Protein 4OZJ (pdb70)

Sequence (104 aa):
LPNDGGIKLVMAIIRPDKLADVKTALAEVGAPSLTVTNVSSGRGSVDLHQKVVKVECCVVADTPAEDVADAIADAAHTGEKGDGKIFILPVENAIQVRTGKTGRDAV

Structure (mmCIF, N/CA/C/O backbone):
data_4OZJ
#
_entry.id   4OZJ
#
_cell.length_a   89.185
_cell.length_b   89.185
_cell.length_c   96.349
_cell.angle_alpha   90.00
_cell.angle_beta   90.00
_cell.angle_gamma   120.00
#
_symmetry.space_group_name_H-M   'H 3 2'
#
loop_
_entity.id
_entity.type
_entity.pdbx_description
1 polymer 'Nitrogen regulatory protein P-II'
2 non-polymer "ADENOSINE-5'-DIPHOSPHATE"
3 water water
#
loop_
_atom_site.group_PDB
_atom_site.id
_atom_site.type_symbol
_atom_site.label_atom_id
_atom_site.label_alt_id
_atom_site.label_comp_id
_atom_site.label_asym_id
_atom_site.label_entity_id
_atom_site.label_seq_id
_atom_site.pdbx_PDB_ins_code
_atom_site.Cartn_x
_atom_site.Cartn_y
_atom_site.Cartn_z
_atom_site.occupancy
_atom_site.B_iso_or_equiv
_atom_site.auth_seq_id
_atom_site.auth_comp_id
_atom_site.auth_asym_id
_atom_site.auth_atom_id
_atom_site.pdbx_PDB_model_num
ATOM 1 N N . LEU A 1 26 ? 1.949 17.969 34.368 1.00 64.45 6 LEU A N 1
ATOM 2 C CA . LEU A 1 26 ? 2.445 18.003 32.957 1.00 59.46 6 LEU A CA 1
ATOM 3 C C . LEU A 1 26 ? 1.507 17.241 32.011 1.00 55.16 6 LEU A C 1
ATOM 4 O O . LEU A 1 26 ? 0.794 16.335 32.443 1.00 52.43 6 LEU A O 1
ATOM 6 N N . PRO A 1 27 ? 1.504 17.608 30.716 1.00 43.87 7 PRO A N 1
ATOM 7 C CA . PRO A 1 27 ? 0.615 16.950 29.750 1.00 41.34 7 PRO A CA 1
ATOM 8 C C . PRO A 1 27 ? 0.855 15.440 29.634 1.00 39.89 7 PRO A C 1
ATOM 9 O O . PRO A 1 27 ? 1.988 14.974 29.763 1.00 42.12 7 PRO A O 1
ATOM 13 N N . ASN A 1 28 ? -0.225 14.695 29.410 1.00 40.45 8 ASN A N 1
ATOM 14 C CA . ASN A 1 28 ? -0.179 13.233 29.300 1.00 35.08 8 ASN A CA 1
ATOM 15 C C . ASN A 1 28 ? 0.466 12.565 30.520 1.00 40.24 8 ASN A C 1
ATOM 16 O O . ASN A 1 28 ? 1.137 11.541 30.398 1.00 39.66 8 ASN A O 1
ATOM 21 N N . ASP A 1 29 ? 0.254 13.167 31.690 1.00 45.64 9 ASP A N 1
ATOM 22 C CA . ASP A 1 29 ? 0.790 12.670 32.958 1.00 48.21 9 ASP A CA 1
ATOM 23 C C . ASP A 1 29 ? 2.321 12.484 32.916 1.00 45.23 9 ASP A C 1
ATOM 24 O O . ASP A 1 29 ? 2.871 11.581 33.554 1.00 49.52 9 ASP A O 1
ATOM 29 N N . GLY A 1 30 ? 2.997 13.351 32.162 1.00 41.58 10 GLY A N 1
ATOM 30 C CA . GLY A 1 30 ? 4.453 13.295 32.017 1.00 39.56 10 GLY A CA 1
ATOM 31 C C . GLY A 1 30 ? 4.958 12.213 31.079 1.00 39.41 10 GLY A C 1
ATOM 32 O O . GLY A 1 30 ? 6.164 11.996 30.983 1.00 44.63 10 GLY A O 1
ATOM 33 N N . GLY A 1 31 ? 4.041 11.550 30.375 1.00 38.35 11 GLY A N 1
ATOM 34 C CA . GLY A 1 31 ? 4.378 10.445 29.496 1.00 34.77 11 GLY A CA 1
ATOM 35 C C . GLY A 1 31 ? 4.185 10.727 28.018 1.00 30.70 11 GLY A C 1
ATOM 36 O O . GLY A 1 31 ? 4.087 11.872 27.585 1.00 33.76 11 GLY A O 1
ATOM 37 N N . ILE A 1 32 ? 4.121 9.647 27.252 1.00 26.81 12 ILE A N 1
ATOM 38 C CA . ILE A 1 32 ? 4.058 9.682 25.798 1.00 24.74 12 ILE A CA 1
ATOM 39 C C . ILE A 1 32 ? 2.837 8.857 25.406 1.00 23.89 12 ILE A C 1
ATOM 40 O O . ILE A 1 32 ? 2.567 7.824 26.023 1.00 25.74 12 ILE A O 1
ATOM 45 N N . LYS A 1 33 ? 2.103 9.322 24.397 1.00 23.66 13 LYS A N 1
ATOM 46 C CA . LYS A 1 33 ? 0.913 8.625 23.907 1.00 22.93 13 LYS A CA 1
ATOM 47 C C . LYS A 1 33 ? 0.913 8.550 22.400 1.00 20.46 13 LYS A C 1
ATOM 48 O O . LYS A 1 33 ? 1.431 9.438 21.732 1.00 22.61 13 LYS A O 1
ATOM 54 N N . LEU A 1 34 ? 0.315 7.476 21.877 1.00 20.00 14 LEU A N 1
ATOM 55 C CA . LEU A 1 34 ? 0.075 7.314 20.462 1.00 18.69 14 LEU A CA 1
ATOM 56 C C . LEU A 1 34 ? -1.406 7.566 20.199 1.00 19.01 14 LEU A C 1
ATOM 57 O O . LEU A 1 34 ? -2.275 6.905 20.786 1.00 21.60 14 LEU A O 1
ATOM 62 N N . VAL A 1 35 ? -1.684 8.537 19.338 1.00 20.39 15 VAL A N 1
ATOM 63 C CA . VAL A 1 35 ? -3.034 8.803 18.873 1.00 19.37 15 VAL A CA 1
ATOM 64 C C . VAL A 1 35 ? -3.150 8.174 17.494 1.00 20.11 15 VAL A C 1
ATOM 65 O O . VAL A 1 35 ? -2.402 8.516 16.597 1.00 21.30 15 VAL A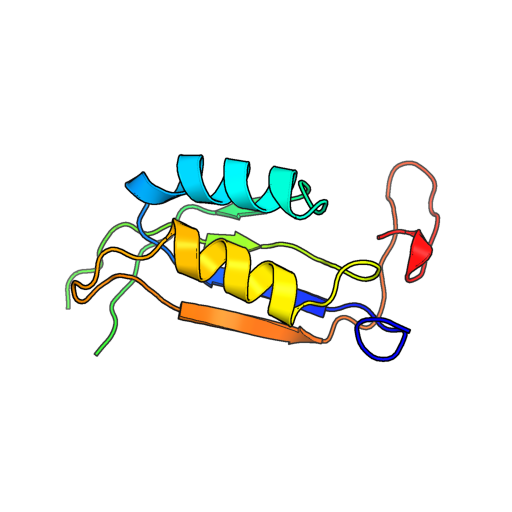 O 1
ATOM 69 N N . MET A 1 36 ? -4.067 7.219 17.358 1.00 17.90 16 MET A N 1
ATOM 70 C CA . MET A 1 36 ? -4.278 6.478 16.128 1.00 18.28 16 MET A CA 1
ATOM 71 C C . MET A 1 36 ? -5.698 6.712 15.655 1.00 17.79 16 MET A C 1
ATOM 72 O O . MET A 1 36 ? -6.646 6.349 16.351 1.00 23.47 16 MET A O 1
ATOM 77 N N . ALA A 1 37 ? -5.847 7.308 14.481 1.00 15.99 17 ALA A N 1
ATOM 78 C CA . ALA A 1 37 ? -7.161 7.655 13.933 1.00 17.49 17 ALA A CA 1
ATOM 79 C C . ALA A 1 37 ? -7.391 6.938 12.624 1.00 17.79 17 ALA A C 1
ATOM 80 O O . ALA A 1 37 ? -6.485 6.847 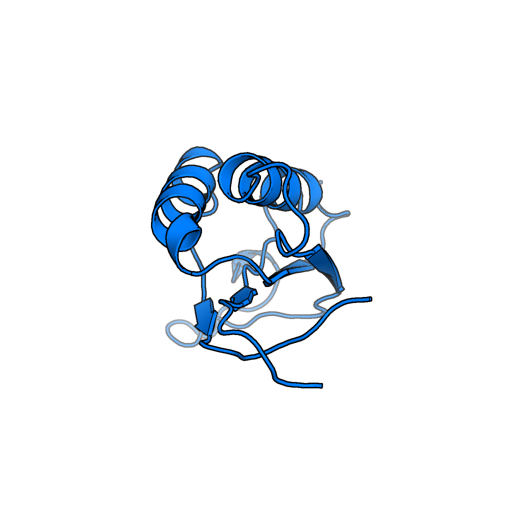11.800 1.00 19.88 17 ALA A O 1
ATOM 82 N N . ILE A 1 38 ? -8.581 6.366 12.447 1.00 15.81 18 ILE A N 1
ATOM 83 C CA . ILE A 1 38 ? -8.965 5.850 11.154 1.00 16.84 18 ILE A CA 1
ATOM 84 C C . ILE A 1 38 ? -10.053 6.757 10.636 1.00 16.58 18 ILE A C 1
ATOM 85 O O . ILE A 1 38 ? -11.077 6.931 11.307 1.00 20.48 18 ILE A O 1
ATOM 90 N N . ILE A 1 39 ? -9.830 7.334 9.465 1.00 17.24 19 ILE A N 1
ATOM 91 C CA . ILE A 1 39 ? -10.701 8.394 8.943 1.00 18.29 19 ILE A CA 1
ATOM 92 C C . ILE A 1 39 ? -10.927 8.211 7.454 1.00 17.01 19 ILE A C 1
ATOM 93 O O . ILE A 1 39 ? -10.291 7.368 6.819 1.00 17.47 19 ILE A O 1
ATOM 98 N N . ARG A 1 40 ? -11.841 8.990 6.889 1.00 17.37 20 ARG A N 1
ATOM 99 C CA . ARG A 1 40 ? -12.063 9.006 5.452 1.00 17.90 20 ARG A CA 1
ATOM 100 C C . ARG A 1 40 ? -10.861 9.590 4.720 1.00 19.17 20 ARG A C 1
ATOM 101 O O . ARG A 1 40 ? -10.308 10.608 5.167 1.00 21.63 20 ARG A O 1
ATOM 109 N N . PRO A 1 41 ? -10.486 9.001 3.568 1.00 19.92 21 PRO A N 1
ATOM 110 C CA . PRO A 1 41 ? -9.332 9.541 2.824 1.00 21.24 21 PRO A CA 1
ATOM 111 C C . PRO A 1 41 ? -9.456 11.021 2.448 1.00 22.81 21 PRO A C 1
ATOM 112 O O . PRO A 1 41 ? -8.458 11.776 2.496 1.00 24.08 21 PRO A O 1
ATOM 116 N N . ASP A 1 42 ? -10.668 11.459 2.119 1.00 22.24 22 ASP A N 1
ATOM 117 C CA . ASP A 1 42 ? -10.858 12.841 1.684 1.00 22.45 22 ASP A CA 1
ATOM 118 C C . ASP A 1 42 ? -10.699 13.880 2.804 1.00 23.48 22 ASP A C 1
ATOM 119 O O . ASP A 1 42 ? -10.610 15.075 2.521 1.00 27.97 22 ASP A O 1
ATOM 124 N N . LYS A 1 43 ? -10.645 13.428 4.055 1.00 20.49 23 LYS A N 1
ATOM 125 C CA . LYS A 1 43 ? -10.458 14.303 5.219 1.00 20.80 23 LYS A CA 1
ATOM 126 C C . LYS A 1 43 ? -9.007 14.432 5.664 1.00 21.08 23 LYS A C 1
ATOM 127 O O . LYS A 1 43 ? -8.704 15.155 6.599 1.00 20.55 23 LYS A O 1
ATOM 133 N N . LEU A 1 44 ? -8.099 13.697 5.024 1.00 20.10 24 LEU A N 1
ATOM 134 C CA . LEU A 1 44 ? -6.697 13.773 5.432 1.00 19.71 24 LEU A CA 1
ATOM 135 C C . LEU A 1 44 ? -6.130 15.204 5.347 1.00 20.52 24 LEU A C 1
ATOM 136 O O . LEU A 1 44 ? -5.433 15.650 6.268 1.00 21.19 24 LEU A O 1
ATOM 141 N N . ALA A 1 45 ? -6.420 15.925 4.266 1.00 21.02 25 ALA A N 1
ATOM 142 C CA . ALA A 1 45 ? -5.879 17.283 4.127 1.00 24.45 25 ALA A CA 1
ATOM 143 C C . ALA A 1 45 ? -6.321 18.174 5.300 1.00 25.28 25 ALA A C 1
ATOM 144 O O . ALA A 1 45 ? -5.519 18.902 5.890 1.00 25.96 25 ALA A O 1
ATOM 146 N N . ASP A 1 46 ? -7.599 18.101 5.655 1.00 21.64 26 ASP A N 1
ATOM 147 C CA . ASP A 1 46 ? -8.119 18.909 6.762 1.00 25.95 26 ASP A CA 1
ATOM 148 C C . ASP A 1 46 ? -7.539 18.483 8.115 1.00 22.14 26 ASP A C 1
ATOM 149 O O . ASP A 1 46 ? -7.239 19.332 8.961 1.00 22.82 26 ASP A O 1
ATOM 154 N N . VAL A 1 47 ? -7.326 17.176 8.297 1.00 20.43 27 VAL A N 1
ATOM 155 C CA . VAL A 1 47 ? -6.693 16.666 9.517 1.00 20.78 27 VAL A CA 1
ATOM 156 C C . VAL A 1 47 ? -5.231 17.167 9.631 1.00 19.93 27 VAL A C 1
ATOM 157 O O . VAL A 1 47 ? -4.787 17.578 10.702 1.00 21.47 27 VAL A O 1
ATOM 161 N N . LYS A 1 48 ? -4.501 17.147 8.524 1.00 20.46 28 LYS A N 1
ATOM 162 C CA . LYS A 1 48 ? -3.127 17.642 8.527 1.00 21.22 28 LYS A CA 1
ATOM 163 C C . LYS A 1 48 ? -3.083 19.125 8.973 1.00 23.30 28 LYS A C 1
ATOM 164 O O . LYS A 1 48 ? -2.259 19.518 9.803 1.00 25.88 28 LYS A O 1
ATOM 170 N N . THR A 1 49 ? -3.996 19.931 8.435 1.00 24.57 29 THR A N 1
ATOM 171 C CA . THR A 1 49 ? -4.077 21.353 8.775 1.00 24.41 29 THR A CA 1
ATOM 172 C C . THR A 1 49 ? -4.406 21.519 10.258 1.00 27.42 29 THR A C 1
ATOM 173 O O . THR A 1 49 ? -3.758 22.298 10.951 1.00 28.04 29 THR A O 1
ATOM 177 N N . ALA A 1 50 ? -5.365 20.734 10.756 1.00 25.21 30 ALA A N 1
ATOM 178 C CA . ALA A 1 50 ? -5.749 20.806 12.166 1.00 28.79 30 ALA A CA 1
ATOM 179 C C . ALA A 1 50 ? -4.611 20.428 13.112 1.00 25.40 30 ALA A C 1
ATOM 180 O O . ALA A 1 50 ? -4.422 21.060 14.155 1.00 30.43 30 ALA A O 1
ATOM 182 N N . LEU A 1 51 ? -3.838 19.413 12.736 1.00 23.52 31 LEU A N 1
ATOM 183 C CA . LEU A 1 51 ? -2.699 19.005 13.545 1.00 24.63 31 LEU A CA 1
ATOM 184 C C . LEU A 1 51 ? -1.627 20.086 13.596 1.00 26.66 31 LEU A C 1
ATOM 185 O O . LEU A 1 51 ? -1.080 20.379 14.659 1.00 29.36 31 LEU A O 1
ATOM 190 N N . ALA A 1 52 ? -1.344 20.699 12.455 1.00 25.31 32 ALA A N 1
ATOM 191 C CA . ALA A 1 52 ? -0.396 21.818 12.413 1.00 28.18 32 ALA A CA 1
ATOM 192 C C . ALA A 1 52 ? -0.880 22.964 13.308 1.00 29.98 32 ALA A C 1
ATOM 193 O O . ALA A 1 52 ? -0.093 23.571 14.028 1.00 39.01 32 ALA A O 1
ATOM 195 N N . GLU A 1 53 ? -2.183 23.238 13.265 1.00 33.38 33 GLU A N 1
ATOM 196 C CA . GLU A 1 53 ? -2.768 24.351 14.017 1.00 34.85 33 GLU A CA 1
ATOM 197 C C . GLU A 1 53 ? -2.752 24.124 15.533 1.00 35.51 33 GLU A C 1
ATOM 198 O O . GLU A 1 53 ? -2.640 25.080 16.297 1.00 44.50 33 GLU A O 1
ATOM 204 N N . VAL A 1 54 ? -2.829 22.867 15.965 1.00 33.55 34 VAL A N 1
ATOM 205 C CA . VAL A 1 54 ? -2.805 22.541 17.395 1.00 37.60 34 VAL A CA 1
ATOM 206 C C . VAL A 1 54 ? -1.362 22.413 17.923 1.00 36.80 34 VAL A C 1
ATOM 207 O O . VAL A 1 54 ? -1.141 22.257 19.127 1.00 40.59 34 VAL A O 1
ATOM 211 N N . GLY A 1 55 ? -0.387 22.492 17.018 1.00 32.85 35 GLY A N 1
ATOM 212 C CA . GLY A 1 55 ? 1.031 22.515 17.391 1.00 36.47 35 GLY A CA 1
ATOM 213 C C . GLY A 1 55 ? 1.699 21.156 17.455 1.00 36.53 35 GLY A C 1
ATOM 214 O O . GLY A 1 55 ? 2.736 20.996 18.095 1.00 39.93 35 GLY A O 1
ATOM 215 N N . ALA A 1 56 ? 1.097 20.180 16.788 1.00 34.12 36 ALA A N 1
ATOM 216 C CA . ALA A 1 56 ? 1.610 18.818 16.758 1.00 31.24 36 ALA A CA 1
ATOM 217 C C . ALA A 1 56 ? 1.543 18.315 15.323 1.00 29.02 36 ALA A C 1
ATOM 218 O O . ALA A 1 56 ? 0.761 17.416 15.017 1.00 36.81 36 ALA A O 1
ATOM 220 N N . PRO A 1 57 ? 2.361 18.900 14.430 1.00 29.54 37 PRO A N 1
ATOM 221 C CA . PRO A 1 57 ? 2.255 18.574 13.009 1.00 32.00 37 PRO A CA 1
ATOM 222 C C . PRO A 1 57 ? 2.725 17.166 12.607 1.00 31.46 37 PRO A C 1
ATOM 223 O O . PRO A 1 57 ? 2.278 16.671 11.571 1.00 30.31 37 PRO A O 1
ATOM 227 N N . SER A 1 58 ? 3.613 16.550 13.397 1.00 25.89 38 SER A N 1
ATOM 228 C CA . SER A 1 58 ? 4.214 15.251 13.053 1.00 23.35 38 SER A CA 1
ATOM 229 C C . SER A 1 58 ? 3.173 14.161 12.931 1.00 23.75 38 SER A C 1
ATOM 230 O O . SER A 1 58 ? 2.351 13.995 13.819 1.00 27.99 38 SER A O 1
ATOM 233 N N . LEU A 1 59 ? 3.229 13.399 11.848 1.00 20.45 39 LEU A N 1
ATOM 234 C CA . LEU A 1 59 ? 2.269 12.301 11.660 1.00 17.52 39 LEU A CA 1
ATOM 235 C C . LEU A 1 59 ? 2.812 11.291 10.686 1.00 15.84 39 LEU A C 1
ATOM 236 O O . LEU A 1 59 ? 3.634 11.614 9.822 1.00 17.28 39 LEU A O 1
ATOM 241 N N . THR A 1 60 ? 2.282 10.073 10.824 1.00 16.91 40 THR A N 1
ATOM 242 C CA . THR A 1 60 ? 2.525 8.986 9.890 1.00 16.11 40 THR A CA 1
ATOM 243 C C . THR A 1 60 ? 1.147 8.494 9.394 1.00 13.89 40 THR A C 1
ATOM 244 O O . THR A 1 60 ? 0.237 8.271 10.189 1.00 18.23 40 THR A O 1
ATOM 248 N N . VAL A 1 61 ? 1.028 8.390 8.084 1.00 13.73 41 VAL A N 1
ATOM 249 C CA . VAL A 1 61 ? -0.190 7.976 7.389 1.00 14.03 41 VAL A CA 1
ATOM 250 C C . VAL A 1 61 ? -0.007 6.601 6.744 1.00 14.22 41 VAL A C 1
ATOM 251 O O . VAL A 1 61 ? 0.956 6.372 6.027 1.00 14.91 41 VAL A O 1
ATOM 255 N N . THR A 1 62 ? -1.028 5.746 6.893 1.00 14.58 42 THR A N 1
ATOM 256 C CA . THR A 1 62 ? -1.063 4.427 6.284 1.00 15.00 42 THR A CA 1
ATOM 257 C C . THR A 1 62 ? -2.388 4.315 5.548 1.00 14.91 42 THR A C 1
ATOM 258 O O . THR A 1 62 ? -3.423 4.662 6.100 1.00 16.41 42 THR A O 1
ATOM 262 N N . ASN A 1 63 ? -2.341 3.808 4.336 1.00 14.15 43 ASN A N 1
ATOM 263 C CA . ASN A 1 63 ? -3.534 3.478 3.599 1.00 14.76 43 ASN A CA 1
ATOM 264 C C . ASN A 1 63 ? -4.063 2.114 4.042 1.00 13.31 43 ASN A C 1
ATOM 265 O O . ASN A 1 63 ? -3.331 1.133 4.044 1.00 17.00 43 ASN A O 1
ATOM 270 N N . VAL A 1 64 ? -5.344 2.058 4.404 1.00 12.87 44 VAL A N 1
ATOM 271 C CA . VAL A 1 64 ? -5.969 0.851 4.979 1.00 13.19 44 VAL A CA 1
ATOM 272 C C . VAL A 1 64 ? -7.350 0.642 4.381 1.00 13.00 44 VAL A C 1
ATOM 273 O O . VAL A 1 64 ? -7.819 1.428 3.580 1.00 15.43 44 VAL A O 1
ATOM 277 N N . SER A 1 65 ? -7.968 -0.476 4.741 1.00 14.10 45 SER A N 1
ATOM 278 C CA A SER A 1 65 ? -9.329 -0.837 4.349 0.50 14.91 45 SER A CA 1
ATOM 279 C CA B SER A 1 65 ? -9.366 -0.692 4.404 0.50 15.86 45 SER A CA 1
ATOM 280 C C . SER A 1 65 ? -10.071 -1.237 5.619 1.00 13.87 45 SER A C 1
ATOM 281 O O . SER A 1 65 ? -9.461 -1.755 6.546 1.00 17.43 45 SER A O 1
ATOM 286 N N . GLY A 1 66 ? -11.377 -1.046 5.669 1.00 14.95 46 GLY A N 1
ATOM 287 C CA . GLY A 1 66 ? -12.063 -1.426 6.879 1.00 17.44 46 GLY A CA 1
ATOM 288 C C . GLY A 1 66 ? -13.562 -1.534 6.751 1.00 15.45 46 GLY A C 1
ATOM 289 O O . GLY A 1 66 ? -14.138 -1.223 5.709 1.00 17.87 46 GLY A O 1
ATOM 290 N N . ARG A 1 67 ? -14.165 -2.030 7.813 1.00 17.51 47 ARG A N 1
ATOM 291 C CA . ARG A 1 67 ? -15.602 -1.937 8.010 1.00 18.68 47 ARG A CA 1
AT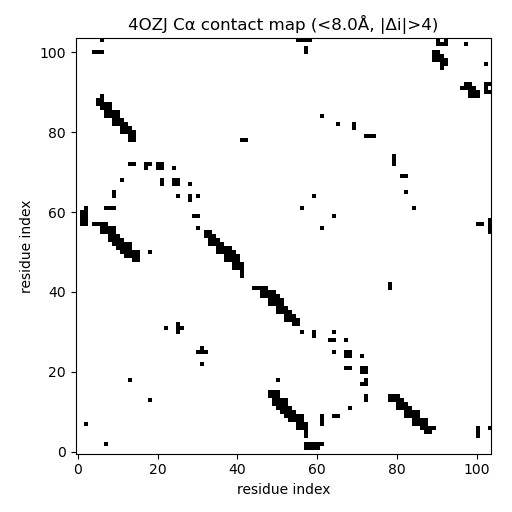OM 292 C C . ARG A 1 67 ? -15.863 -1.676 9.475 1.00 20.10 47 ARG A C 1
ATOM 293 O O . ARG A 1 67 ? -15.048 -1.980 10.333 1.00 21.10 47 ARG A O 1
ATOM 301 N N . GLY A 1 68 ? -17.023 -1.083 9.765 1.00 22.35 48 GLY A N 1
ATOM 302 C CA . GLY A 1 68 ? -17.443 -0.860 11.142 1.00 25.10 48 GLY A CA 1
ATOM 303 C C . GLY A 1 68 ? -18.548 -1.851 11.500 1.00 27.89 48 GLY A C 1
ATOM 304 O O . GLY A 1 68 ? -18.462 -3.042 11.160 1.00 34.85 48 GLY A O 1
ATOM 305 N N . SER A 1 69 ? -19.579 -1.352 12.181 1.00 35.09 49 SER A N 1
ATOM 306 C CA . SER A 1 69 ? -20.766 -2.137 12.550 1.00 38.51 49 SER A CA 1
ATOM 307 C C . SER A 1 69 ? -21.833 -2.148 11.437 1.00 37.70 49 SER A C 1
ATOM 308 O O . SER A 1 69 ? -22.950 -2.637 11.649 1.00 57.69 49 SER A O 1
ATOM 311 N N . VAL A 1 84 ? -19.622 -6.827 4.434 1.00 41.85 64 VAL A N 1
ATOM 312 C CA . VAL A 1 84 ? -18.536 -7.741 4.059 1.00 40.31 64 VAL A CA 1
ATOM 313 C C . VAL A 1 84 ? -17.383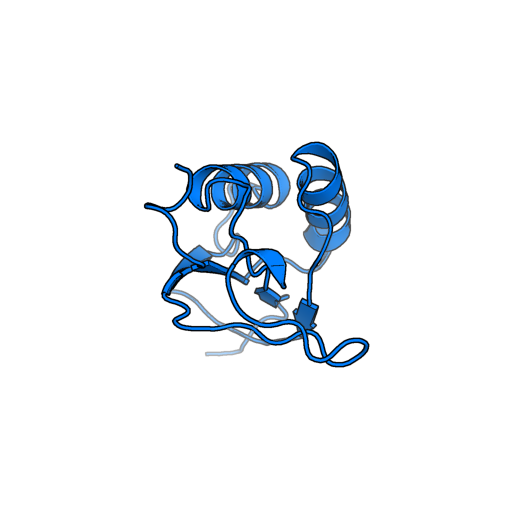 -7.056 3.325 1.00 43.75 64 VAL A C 1
ATOM 314 O O . VAL A 1 84 ? -16.220 -7.274 3.678 1.00 49.67 64 VAL A O 1
ATOM 318 N N . ASP A 1 85 ? -17.697 -6.265 2.295 1.00 40.07 65 ASP A N 1
ATOM 319 C CA . ASP A 1 85 ? -16.650 -5.611 1.477 1.00 40.66 65 ASP A CA 1
ATOM 320 C C . ASP A 1 85 ? -16.015 -4.476 2.225 1.00 38.88 65 ASP A C 1
ATOM 321 O O . ASP A 1 85 ? -16.683 -3.708 2.912 1.00 54.64 65 ASP A O 1
ATOM 326 N N . LEU A 1 86 ? -14.711 -4.344 2.094 1.00 22.61 66 LEU A N 1
ATOM 327 C CA . LEU A 1 86 ? -14.074 -3.307 2.858 1.00 19.10 66 LEU A CA 1
ATOM 328 C C . LEU A 1 86 ? -13.948 -2.024 2.053 1.00 17.67 66 LEU A C 1
ATOM 329 O O . LEU A 1 86 ? -13.824 -2.043 0.831 1.00 18.78 66 LEU A O 1
ATOM 334 N N . HIS A 1 87 ? -14.024 -0.917 2.779 1.00 17.19 67 HIS A N 1
ATOM 335 C CA . HIS A 1 87 ? -13.936 0.408 2.199 1.00 15.91 67 HIS A CA 1
ATOM 336 C C . HIS A 1 87 ? -12.546 0.997 2.446 1.00 15.50 67 HIS A C 1
ATOM 337 O O . HIS A 1 87 ? -11.927 0.747 3.476 1.00 16.56 67 HIS A O 1
ATOM 344 N N . GLN A 1 88 ? -12.120 1.824 1.508 1.00 15.59 68 GLN A N 1
ATOM 345 C CA . GLN A 1 88 ? -10.851 2.573 1.623 1.00 14.97 68 GLN A CA 1
ATOM 346 C C . GLN A 1 88 ? -10.913 3.530 2.809 1.00 15.13 68 GLN A C 1
ATOM 347 O O . GLN A 1 88 ? -11.854 4.318 2.922 1.00 18.32 68 GLN A O 1
ATOM 353 N N . LYS A 1 89 ? -9.904 3.495 3.671 1.00 15.15 69 LYS A N 1
ATOM 354 C CA . LYS A 1 89 ? -9.774 4.435 4.781 1.00 15.91 69 LYS A CA 1
ATOM 355 C C . LYS A 1 89 ? -8.307 4.891 4.888 1.00 14.03 69 LYS A C 1
ATOM 356 O O . LYS A 1 89 ? -7.421 4.368 4.187 1.00 15.18 69 LYS A O 1
ATOM 362 N N . VAL A 1 90 ? -8.055 5.851 5.769 1.00 15.15 70 VAL A N 1
ATOM 363 C CA A VAL A 1 90 ? -6.701 6.307 6.079 0.50 15.20 70 VAL A CA 1
ATOM 364 C CA B VAL A 1 90 ? -6.671 6.204 6.073 0.50 15.86 70 VAL A CA 1
ATOM 365 C C . VAL A 1 90 ? -6.461 6.155 7.578 1.00 15.03 70 VAL A C 1
ATOM 366 O O . VAL A 1 90 ? -7.326 6.503 8.368 1.00 16.80 70 VAL A O 1
ATOM 373 N N . LYS A 1 91 ? -5.294 5.627 7.966 1.00 14.15 71 LYS A N 1
ATOM 374 C CA . LYS A 1 91 ? -4.878 5.597 9.358 1.00 14.45 71 LYS A CA 1
ATOM 375 C C . LYS A 1 91 ? -3.854 6.727 9.548 1.00 14.91 71 LYS A C 1
ATOM 376 O O . LYS A 1 91 ? -2.882 6.811 8.785 1.00 18.50 71 LYS A O 1
ATOM 382 N N . VAL A 1 92 ? -4.075 7.571 10.552 1.00 16.93 72 VAL A N 1
ATOM 383 C CA . VAL A 1 92 ? -3.156 8.633 10.935 1.00 16.55 72 VAL A CA 1
ATOM 384 C C . VAL A 1 92 ? -2.640 8.289 12.312 1.00 18.35 72 VAL A C 1
ATOM 385 O O . VAL A 1 92 ? -3.413 7.975 13.212 1.00 20.48 72 VAL A O 1
ATOM 389 N N . GLU A 1 93 ? -1.320 8.326 12.477 1.00 17.98 73 GLU A N 1
ATOM 390 C CA . GLU A 1 93 ? -0.712 8.087 13.768 1.00 17.85 73 GLU A CA 1
ATOM 391 C C . GLU A 1 93 ? 0.153 9.271 14.151 1.00 16.38 73 GLU A C 1
ATOM 392 O O . GLU A 1 93 ? 0.998 9.716 13.359 1.00 19.16 73 GLU A O 1
ATOM 398 N N . CYS A 1 94 ? -0.055 9.726 15.381 1.00 18.29 74 CYS A N 1
ATOM 399 C CA A CYS A 1 94 ? 0.650 10.865 15.964 0.60 18.55 74 CYS A CA 1
ATOM 400 C CA B CYS A 1 94 ? 0.657 10.846 15.926 0.40 20.54 74 CYS A CA 1
ATOM 401 C C . CYS A 1 94 ? 1.101 10.491 17.351 1.00 18.01 74 CYS A C 1
ATOM 402 O O . CYS A 1 94 ? 0.271 10.253 18.236 1.00 21.04 74 CYS A O 1
ATOM 407 N N . VAL A 1 95 ? 2.414 10.439 17.566 1.00 19.78 75 VAL A N 1
ATOM 408 C CA . VAL A 1 95 ? 2.930 10.211 18.899 1.00 19.99 75 VAL A CA 1
ATOM 409 C C . VAL A 1 95 ? 3.153 11.596 19.509 1.00 20.78 75 VAL A C 1
ATOM 410 O O . VAL A 1 95 ? 3.764 12.475 18.882 1.00 23.02 75 VAL A O 1
ATOM 414 N N . VAL A 1 96 ? 2.636 11.784 20.720 1.00 21.26 76 VAL A N 1
ATOM 415 C CA . VAL A 1 96 ? 2.647 13.076 21.395 1.00 22.58 76 VAL A CA 1
ATOM 416 C C . VAL A 1 96 ? 3.164 12.957 22.823 1.00 23.37 76 VAL A C 1
ATOM 417 O O . VAL A 1 96 ? 3.039 11.907 23.465 1.00 25.16 76 VAL A O 1
ATOM 421 N N . ALA A 1 97 ? 3.740 14.047 23.316 1.00 26.74 77 ALA A N 1
ATOM 422 C CA . ALA A 1 97 ? 4.170 14.146 24.706 1.00 26.62 77 ALA A CA 1
ATOM 423 C C . ALA A 1 97 ? 3.833 15.528 25.272 1.00 29.75 77 ALA A C 1
ATOM 424 O O . ALA A 1 97 ? 3.144 15.626 26.287 1.00 34.27 77 ALA A O 1
ATOM 426 N N . ASP A 1 98 ? 4.311 16.578 24.600 1.00 32.12 78 ASP A N 1
ATOM 427 C CA . ASP A 1 98 ? 4.086 17.971 25.022 1.00 33.47 78 ASP A CA 1
ATOM 428 C C . ASP A 1 98 ? 2.636 18.447 24.872 1.00 35.75 78 ASP A C 1
ATOM 429 O O . ASP A 1 98 ? 2.179 19.298 25.632 1.00 43.80 78 ASP A O 1
ATOM 434 N N . THR A 1 99 ? 1.928 17.910 23.882 1.00 33.07 79 THR A N 1
ATOM 435 C CA . THR A 1 99 ? 0.555 18.296 23.594 1.00 32.37 79 THR A CA 1
ATOM 436 C C . THR A 1 99 ? -0.383 17.226 24.153 1.00 29.09 79 THR A C 1
ATOM 437 O O . THR A 1 99 ? -0.203 16.047 23.850 1.00 30.51 79 THR A O 1
ATOM 441 N N . PRO A 1 100 ? -1.400 17.628 24.942 1.00 31.89 80 PRO A N 1
ATOM 442 C CA . PRO A 1 100 ? -2.334 16.631 25.477 1.00 31.77 80 PRO A CA 1
ATOM 443 C C . PRO A 1 100 ? -2.949 15.760 24.379 1.00 29.58 80 PRO A C 1
ATOM 444 O O . PRO A 1 100 ? -3.398 16.274 23.351 1.00 29.89 80 PRO A O 1
ATOM 448 N N . ALA A 1 101 ? -2.948 14.449 24.593 1.00 28.87 81 ALA A N 1
ATOM 449 C CA . ALA A 1 101 ? -3.437 13.513 23.583 1.00 27.58 81 ALA A CA 1
ATOM 450 C C . ALA A 1 101 ? -4.915 13.736 23.246 1.00 29.12 81 ALA A C 1
ATOM 451 O O . ALA A 1 101 ? -5.309 13.602 22.096 1.00 27.65 81 ALA A O 1
ATOM 453 N N . GLU A 1 102 ? -5.719 14.096 24.245 1.00 34.60 82 GLU A N 1
ATOM 454 C CA . GLU A 1 102 ? -7.131 14.415 24.005 1.00 36.25 82 GLU A CA 1
ATOM 455 C C . GLU A 1 102 ? -7.321 15.684 23.156 1.00 31.84 82 GLU A C 1
ATOM 456 O O . GLU A 1 102 ? -8.263 15.760 22.373 1.00 36.85 82 GLU A O 1
ATOM 462 N N . ASP A 1 103 ? -6.415 16.655 23.280 1.00 32.17 83 ASP A N 1
ATOM 463 C CA . ASP A 1 103 ? -6.441 17.838 22.403 1.00 36.06 83 ASP A CA 1
ATOM 464 C C . ASP A 1 103 ? -6.161 17.475 20.946 1.00 29.90 83 ASP A C 1
ATOM 465 O O . ASP A 1 103 ? -6.807 17.976 20.035 1.00 31.14 83 ASP A O 1
ATOM 470 N N . VAL A 1 104 ? -5.174 16.613 20.731 1.00 27.18 84 VAL A N 1
ATOM 471 C CA . VAL A 1 104 ? -4.859 16.141 19.385 1.00 26.06 84 VAL A CA 1
ATOM 472 C C . VAL A 1 104 ? -6.044 15.333 18.819 1.00 23.89 84 VAL A C 1
ATOM 473 O O . VAL A 1 104 ? -6.441 15.528 17.674 1.00 24.67 84 VAL A O 1
ATOM 477 N N . ALA A 1 105 ? -6.598 14.435 19.634 1.00 23.26 85 ALA A N 1
ATOM 478 C CA . ALA A 1 105 ? -7.759 13.632 19.236 1.00 25.10 85 ALA A CA 1
ATOM 479 C C . ALA A 1 105 ? -8.961 14.509 18.853 1.00 26.78 85 ALA A C 1
ATOM 480 O O . ALA A 1 105 ? -9.613 14.271 17.836 1.00 25.85 85 ALA A O 1
ATOM 482 N N . ASP A 1 106 ? -9.214 15.549 19.644 1.00 30.27 86 ASP A N 1
ATOM 483 C CA . ASP A 1 106 ? -10.314 16.475 19.361 1.00 29.85 86 ASP A CA 1
ATOM 484 C C . ASP A 1 106 ? -10.114 17.207 18.044 1.00 28.70 86 ASP A C 1
ATOM 485 O O . ASP A 1 106 ? -11.061 17.368 17.273 1.00 33.20 86 ASP A O 1
ATOM 490 N N . ALA A 1 107 ? -8.879 17.651 17.796 1.00 26.40 87 ALA A N 1
ATOM 491 C CA . ALA A 1 107 ? -8.524 18.311 16.536 1.00 27.60 87 ALA A CA 1
ATOM 492 C C . ALA A 1 107 ? -8.750 17.409 15.326 1.00 23.17 87 ALA A C 1
ATOM 493 O O . ALA A 1 107 ? -9.296 17.837 14.303 1.00 25.23 87 ALA A O 1
ATOM 495 N N . ILE A 1 108 ? -8.323 16.151 15.436 1.00 23.24 88 ILE A N 1
ATOM 496 C CA . ILE A 1 108 ? -8.548 15.209 14.346 1.00 23.16 88 ILE A CA 1
ATOM 497 C C . ILE A 1 108 ? -10.043 14.958 14.157 1.00 22.27 88 ILE A C 1
ATOM 498 O O . ILE A 1 108 ? -10.543 15.009 13.038 1.00 23.17 88 ILE A O 1
ATOM 503 N N . ALA A 1 109 ? -10.748 14.691 15.249 1.00 22.96 89 ALA A N 1
ATOM 504 C CA . ALA A 1 109 ? -12.178 14.358 15.162 1.00 25.41 89 ALA A CA 1
ATOM 505 C C . ALA A 1 109 ? -12.970 15.488 14.493 1.00 26.89 89 ALA A C 1
ATOM 506 O O . ALA A 1 109 ? -13.783 15.249 13.600 1.00 27.63 89 ALA A O 1
ATOM 508 N N . ASP A 1 110 ? -12.702 16.724 14.901 1.00 25.42 90 ASP A N 1
ATOM 509 C CA . ASP A 1 110 ? -13.440 17.863 14.361 1.00 27.25 90 ASP A CA 1
ATOM 510 C C . ASP A 1 110 ? -13.176 17.994 12.854 1.00 23.55 90 ASP A C 1
ATOM 511 O O . ASP A 1 110 ? -14.092 18.267 12.082 1.00 30.10 90 ASP A O 1
ATOM 516 N N . ALA A 1 111 ? -11.918 17.782 12.442 1.00 21.59 91 ALA A N 1
ATOM 517 C CA . ALA A 1 111 ? -11.555 17.906 11.032 1.00 23.42 91 ALA A CA 1
ATOM 518 C C . ALA A 1 111 ? -12.045 16.726 10.179 1.00 21.65 91 ALA A C 1
ATOM 519 O O . ALA 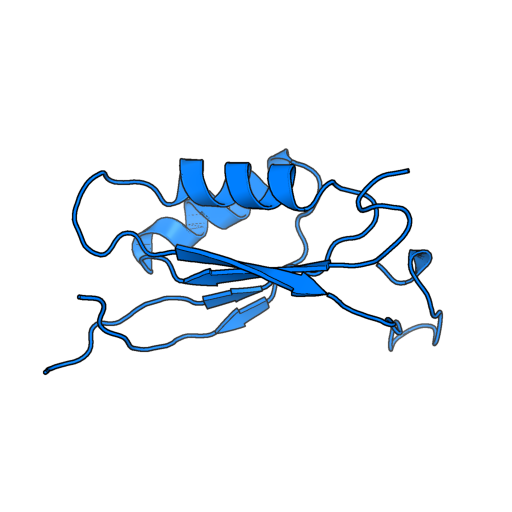A 1 111 ? -12.327 16.874 8.998 1.00 24.29 91 ALA A O 1
ATOM 521 N N . ALA A 1 112 ? -12.120 15.551 10.785 1.00 20.87 92 ALA A N 1
ATOM 522 C CA . ALA A 1 112 ? -12.539 14.339 10.078 1.00 20.08 92 ALA A CA 1
ATOM 523 C C . ALA A 1 112 ? -14.061 14.127 10.027 1.00 19.94 92 ALA A C 1
ATOM 524 O O . ALA A 1 112 ? -14.558 13.293 9.278 1.00 21.71 92 ALA A O 1
ATOM 526 N N . HIS A 1 113 ? -14.795 14.921 10.793 1.00 22.03 93 HIS A N 1
ATOM 527 C CA . HIS A 1 113 ? -16.230 14.745 10.933 1.00 22.14 93 HIS A CA 1
ATOM 528 C C . HIS A 1 113 ? -17.011 15.074 9.649 1.00 22.76 93 HIS A C 1
ATOM 529 O O . HIS A 1 113 ? -16.719 16.063 8.971 1.00 27.13 93 HIS A O 1
ATOM 536 N N . THR A 1 114 ? -18.000 14.237 9.327 1.00 23.80 94 THR A N 1
ATOM 537 C CA . THR A 1 114 ? -1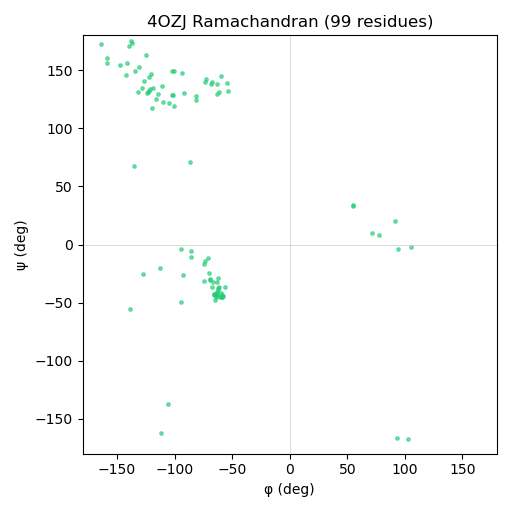9.016 14.563 8.320 1.00 25.99 94 THR A CA 1
ATOM 538 C C . THR A 1 114 ? -20.437 14.376 8.857 1.00 26.35 94 THR A C 1
ATOM 539 O O . THR A 1 114 ? -21.357 15.001 8.349 1.00 31.43 94 THR A O 1
ATOM 543 N N . GLY A 1 115 ? -20.611 13.517 9.862 1.00 27.05 95 GLY A N 1
ATOM 544 C CA . GLY A 1 115 ? -21.927 13.184 10.397 1.00 26.82 95 GLY A CA 1
ATOM 545 C C . GLY A 1 115 ? -22.586 11.939 9.813 1.00 26.74 95 GLY A C 1
ATOM 546 O O . GLY A 1 115 ? -23.664 11.548 10.260 1.00 33.47 95 GLY A O 1
ATOM 547 N N . GLU A 1 116 ? -21.941 11.320 8.822 1.00 29.95 96 GLU A N 1
ATOM 548 C CA . GLU A 1 116 ? -22.403 10.078 8.211 1.00 29.96 96 GLU A CA 1
ATOM 549 C C . GLU A 1 116 ? -21.628 8.884 8.768 1.00 25.43 96 GLU A C 1
ATOM 550 O O . GLU A 1 116 ? -20.448 8.996 9.132 1.00 27.07 96 GLU A O 1
ATOM 556 N N . LYS A 1 117 ? -22.288 7.736 8.818 1.00 27.11 97 LYS A N 1
ATOM 557 C CA . LYS A 1 117 ? -21.628 6.490 9.180 1.00 24.51 97 LYS A CA 1
ATOM 558 C C . LYS A 1 117 ? -20.416 6.272 8.274 1.00 23.63 97 LYS A C 1
ATOM 559 O O . LYS A 1 117 ? -20.466 6.556 7.074 1.00 25.21 97 LYS A O 1
ATOM 565 N N . GLY A 1 118 ? -19.322 5.801 8.871 1.00 23.99 98 GLY A N 1
ATOM 566 C CA . GLY A 1 118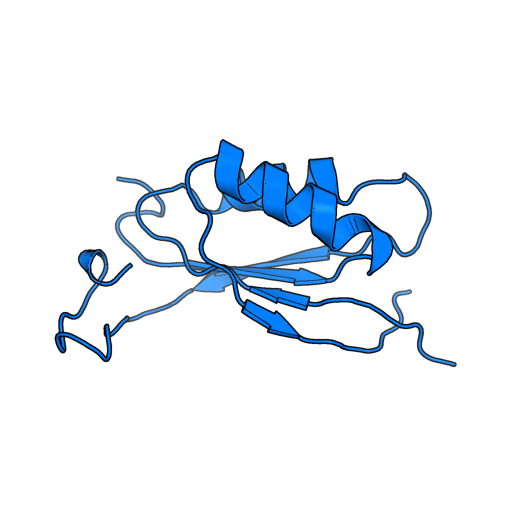 ? -18.038 5.668 8.178 1.00 21.06 98 GLY A CA 1
ATOM 567 C C . GLY A 1 118 ? -16.997 6.721 8.548 1.00 18.61 98 GLY A C 1
ATOM 568 O O . GLY A 1 118 ? -15.866 6.658 8.078 1.00 22.06 98 GLY A O 1
ATOM 569 N N . ASP A 1 119 ? -17.367 7.667 9.408 1.00 21.55 99 ASP A N 1
ATOM 570 C CA . ASP A 1 119 ? -16.443 8.728 9.824 1.00 20.73 99 ASP A CA 1
ATOM 571 C C . ASP A 1 119 ? -15.210 8.226 10.570 1.00 20.69 99 ASP A C 1
ATOM 572 O O . ASP A 1 119 ? -14.189 8.878 10.546 1.00 20.78 99 ASP A O 1
ATOM 577 N N . GLY A 1 120 ? -15.313 7.103 11.269 1.00 20.56 100 GLY A N 1
ATOM 578 C CA . GLY A 1 120 ? -14.139 6.478 11.878 1.00 20.34 100 GLY A CA 1
ATOM 579 C C . GLY A 1 120 ? -14.018 6.716 13.358 1.00 17.80 100 GLY A C 1
ATOM 580 O O . GLY A 1 120 ? -14.966 7.172 14.020 1.00 20.00 100 GLY A O 1
ATOM 581 N N . LYS A 1 121 ? -12.854 6.399 13.888 1.00 17.37 101 LYS A N 1
ATOM 582 C CA . LYS A 1 121 ? -12.624 6.372 15.302 1.00 19.89 101 LYS A CA 1
ATOM 583 C C . LYS A 1 121 ? -11.189 6.766 15.566 1.00 17.13 101 LYS A C 1
ATOM 584 O O . LYS A 1 121 ? -10.322 6.592 14.711 1.00 20.82 101 LYS A O 1
ATOM 590 N N . ILE A 1 122 ? -10.969 7.286 16.763 1.00 19.20 102 ILE A N 1
ATOM 591 C CA . ILE A 1 122 ? -9.663 7.626 17.256 1.00 19.61 102 ILE A CA 1
ATOM 592 C C . ILE A 1 122 ? -9.401 6.845 18.531 1.00 19.51 102 ILE A C 1
ATOM 593 O O . ILE A 1 122 ? -10.246 6.774 19.411 1.00 21.67 102 ILE A O 1
ATOM 598 N N . PHE A 1 123 ? -8.203 6.260 18.609 1.00 18.97 103 PHE A N 1
ATOM 599 C CA . PHE A 1 123 ? -7.775 5.490 19.751 1.00 18.45 103 PHE A CA 1
ATOM 600 C C . PHE A 1 123 ? -6.495 6.079 20.326 1.00 19.00 103 PHE A C 1
ATOM 601 O O . PHE A 1 123 ? -5.644 6.550 19.582 1.00 23.85 103 PHE A O 1
ATOM 609 N N . ILE A 1 124 ? -6.367 6.043 21.641 1.00 19.54 104 ILE A N 1
ATOM 610 C CA . ILE A 1 124 ? -5.152 6.513 22.315 1.00 22.84 104 ILE A CA 1
ATOM 611 C C . ILE A 1 124 ? -4.502 5.328 23.030 1.00 23.04 104 ILE A C 1
ATOM 612 O O . ILE A 1 124 ? -5.157 4.638 23.810 1.00 24.28 104 ILE A O 1
ATOM 617 N N . LEU A 1 125 ? -3.222 5.092 22.733 1.00 23.10 105 LEU A N 1
ATOM 618 C CA . LEU A 1 125 ? -2.454 3.986 23.299 1.00 23.14 105 LEU A CA 1
ATOM 619 C C . LEU A 1 125 ? -1.250 4.511 24.064 1.00 23.18 105 LEU A C 1
ATOM 620 O O . LEU A 1 125 ? -0.655 5.520 23.671 1.00 24.34 105 LEU A O 1
ATOM 625 N N . PRO A 1 126 ? -0.861 3.816 25.137 1.00 25.40 106 PRO A N 1
ATOM 626 C CA . PRO A 1 126 ? 0.355 4.195 25.848 1.00 25.55 106 PRO A CA 1
ATOM 627 C C . PRO A 1 126 ? 1.647 3.860 25.087 1.00 25.68 106 PRO A C 1
ATOM 628 O O . PRO A 1 126 ? 1.746 2.837 24.395 1.00 27.11 106 PRO A O 1
ATOM 632 N N . VAL A 1 127 ? 2.621 4.753 25.205 1.00 25.70 107 VAL A N 1
ATOM 633 C CA . VAL A 1 127 ? 3.958 4.547 24.651 1.00 23.66 107 VAL A CA 1
ATOM 634 C C . VAL A 1 127 ? 4.916 4.657 25.821 1.00 24.92 107 VAL A C 1
ATOM 635 O O . VAL A 1 127 ? 4.814 5.589 26.604 1.00 28.75 107 VAL A O 1
ATOM 639 N N . GLU A 1 128 ? 5.843 3.709 25.945 1.00 24.63 108 GLU A N 1
ATOM 640 C CA . GLU A 1 128 ? 6.750 3.689 27.092 1.00 26.95 108 GLU A CA 1
ATOM 641 C C . GLU A 1 128 ? 8.071 4.410 26.848 1.00 27.64 108 GLU A C 1
ATOM 642 O O . GLU A 1 128 ? 8.701 4.877 27.789 1.00 31.67 108 GLU A O 1
ATOM 648 N N . ASN A 1 129 ? 8.493 4.491 25.595 1.00 2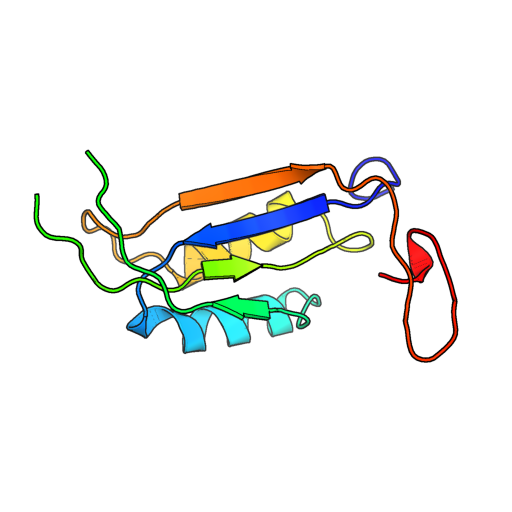5.57 109 ASN A N 1
ATOM 649 C CA . ASN A 1 129 ? 9.729 5.177 25.260 1.00 26.19 109 ASN A CA 1
ATOM 650 C C . ASN A 1 129 ? 9.750 5.600 23.805 1.00 26.05 109 ASN A C 1
ATOM 651 O O . ASN A 1 129 ? 8.994 5.079 22.973 1.00 23.73 109 ASN A O 1
ATOM 656 N N . ALA A 1 130 ? 10.631 6.556 23.518 1.00 26.41 110 ALA A N 1
ATOM 657 C CA . ALA A 1 130 ? 10.856 7.049 22.176 1.00 25.29 110 ALA A CA 1
ATOM 658 C C . ALA A 1 130 ? 12.339 7.328 21.977 1.00 23.74 110 ALA A C 1
ATOM 659 O O . ALA A 1 130 ? 13.029 7.783 22.905 1.00 27.27 110 ALA A O 1
ATOM 661 N N . ILE A 1 131 ? 12.811 7.092 20.760 1.00 23.96 111 ILE A N 1
ATOM 662 C CA . ILE A 1 131 ? 14.173 7.415 20.366 1.00 24.37 111 ILE A CA 1
ATOM 663 C C . ILE A 1 131 ? 14.169 8.167 19.042 1.00 23.15 111 ILE A C 1
ATOM 664 O O . ILE A 1 131 ? 13.540 7.753 18.080 1.00 25.65 111 ILE A O 1
ATOM 669 N N . GLN A 1 132 ? 14.890 9.283 18.997 1.00 23.49 112 GLN A N 1
ATOM 670 C CA . GLN A 1 132 ? 15.145 9.958 17.731 1.00 24.86 112 GLN A CA 1
ATOM 671 C C . GLN A 1 132 ? 16.294 9.259 17.028 1.00 24.57 112 GLN A C 1
ATOM 672 O O . GLN A 1 132 ? 17.386 9.158 17.590 1.00 31.12 112 GLN A O 1
ATOM 678 N N . VAL A 1 133 ? 16.084 8.822 15.797 1.00 22.43 113 VAL A N 1
ATOM 679 C CA . VAL A 1 133 ? 17.129 8.122 15.050 1.00 23.38 113 VAL A CA 1
ATOM 680 C C . VAL A 1 133 ? 18.329 9.052 14.759 1.00 24.29 113 VAL A C 1
ATOM 681 O O . VAL A 1 133 ? 19.472 8.646 14.880 1.00 26.04 113 VAL A O 1
ATOM 685 N N . ARG A 1 134 ? 18.059 10.295 14.374 1.00 22.93 114 ARG A N 1
ATOM 686 C CA . ARG A 1 134 ? 19.134 11.218 13.939 1.00 24.32 114 ARG A CA 1
ATOM 687 C C . ARG A 1 134 ? 20.142 11.510 15.036 1.00 26.37 114 ARG A C 1
ATOM 688 O O . ARG A 1 134 ? 21.326 11.592 14.740 1.00 28.65 114 ARG A O 1
ATOM 696 N N . THR A 1 135 ? 19.681 11.629 16.277 1.00 24.83 115 THR A N 1
ATOM 697 C CA . THR A 1 135 ? 20.521 12.040 17.410 1.00 26.15 115 THR A CA 1
ATOM 698 C C . THR A 1 135 ? 20.749 10.941 18.441 1.00 27.29 115 THR A C 1
ATOM 699 O O . THR A 1 135 ? 21.701 11.019 19.228 1.00 37.23 115 THR A O 1
ATOM 703 N N . GLY A 1 136 ? 19.890 9.921 18.449 1.00 28.46 116 GLY A N 1
ATOM 704 C CA . GLY A 1 136 ? 19.874 8.945 19.533 1.00 29.34 116 GLY A CA 1
ATOM 705 C C . GLY A 1 136 ? 19.332 9.479 20.855 1.00 29.10 116 GLY A C 1
ATOM 706 O O . GLY A 1 136 ? 19.426 8.817 21.884 1.00 32.75 116 GLY A O 1
ATOM 707 N N . LYS A 1 137 ? 18.752 10.674 20.835 1.00 29.03 117 LYS A N 1
ATOM 708 C CA . LYS A 1 137 ? 18.056 11.207 22.000 1.00 30.67 117 LYS A CA 1
ATOM 709 C C . LYS A 1 137 ? 16.850 10.319 22.350 1.00 28.34 117 LYS A C 1
ATOM 710 O O . LYS A 1 137 ? 16.123 9.892 21.467 1.00 29.78 117 LYS A O 1
ATOM 716 N N . THR A 1 138 ? 16.651 10.079 23.646 1.00 30.22 118 THR A N 1
ATOM 717 C CA . THR A 1 138 ? 15.574 9.214 24.122 1.00 31.58 118 THR A CA 1
ATOM 718 C C . THR A 1 138 ? 14.669 9.922 25.130 1.00 34.24 118 THR A C 1
ATOM 719 O O . THR A 1 138 ? 15.035 10.952 25.710 1.00 41.66 118 THR A O 1
ATOM 723 N N . GLY A 1 139 ? 13.495 9.337 25.343 1.00 34.84 119 GLY A N 1
ATOM 724 C CA . GLY A 1 139 ? 12.532 9.832 26.327 1.00 35.41 119 GLY A CA 1
ATOM 725 C C . GLY A 1 139 ? 11.505 10.782 25.738 1.00 35.01 119 GLY A C 1
ATOM 726 O O . GLY A 1 139 ? 11.381 10.909 24.518 1.00 33.34 119 GLY A O 1
ATOM 727 N N . ARG A 1 140 ? 10.785 11.474 26.618 1.00 35.78 120 ARG A N 1
ATOM 728 C CA . ARG A 1 140 ? 9.681 12.345 26.191 1.00 27.54 120 ARG A CA 1
ATOM 729 C C . ARG A 1 140 ? 10.139 13.507 25.322 1.00 32.05 120 ARG A C 1
ATOM 730 O O . ARG A 1 140 ? 9.418 13.937 24.416 1.00 38.40 120 ARG A O 1
ATOM 738 N N . ASP A 1 141 ? 11.352 13.992 25.574 1.00 38.03 121 ASP A N 1
ATOM 739 C CA . ASP A 1 141 ? 11.917 15.073 24.784 1.00 40.21 121 ASP A CA 1
ATOM 740 C C . ASP A 1 141 ? 12.356 14.622 23.379 1.00 36.48 121 ASP A C 1
ATOM 741 O O . ASP A 1 141 ? 12.603 15.465 22.514 1.00 42.66 121 ASP A O 1
ATOM 746 N N . ALA A 1 142 ? 12.444 13.306 23.144 1.00 31.68 122 ALA A N 1
ATOM 747 C CA . ALA A 1 142 ? 12.661 12.789 21.791 1.00 34.32 122 ALA A CA 1
ATOM 748 C C . ALA A 1 142 ? 11.386 12.904 20.941 1.00 32.95 122 ALA A C 1
ATOM 749 O O . ALA A 1 142 ? 11.451 12.778 19.718 1.00 35.72 122 ALA A O 1
ATOM 751 N N . VAL A 1 143 ? 10.247 13.099 21.619 1.00 33.86 123 VAL A N 1
ATOM 752 C CA . VAL A 1 143 ? 8.957 13.572 21.058 1.00 40.75 123 VAL A CA 1
ATOM 753 C C . VAL A 1 143 ? 7.841 12.528 21.267 1.00 38.69 123 VAL A C 1
ATOM 754 O O . VAL A 1 143 ? 6.667 12.726 20.929 1.00 43.70 123 VAL A O 1
#

CATH classification: 3.30.70.120

B-factor: mean 29.89, std 12.07, range [12.87, 118.46]

InterPro domains:
  IPR002187 Nitrogen regulatory protein PII [PF00543] (13-117)
  IPR002187 Nitrogen regulatory protein PII [PR00340] (13-28)
  IPR002187 Nitrogen regulatory protein PII [PR00340] (34-52)
  IPR002187 Nitrogen regulatory protein PII [PR00340] (63-86)
  IPR002187 Nitrogen regulatory protein PII [PR00340] (94-114)
  IPR002187 Nitrogen regulatory protein PII [PS51343] (12-123)
  IPR002187 Nitrogen regulatory protein PII [PTHR30115] (15-122)
  IPR002187 Nitrogen regulatory protein PII [SM00938] (15-116)
  IPR011322 Nitrogen regulatory PII-like, alpha/beta [SSF54913] (13-123)
  IPR015867 Nitrogen regulatory protein PII/ATP phosphoribosyltransferase, C-terminal [G3DSA:3.30.70.120] (2-123)
  IPR017918 Nitrogen regulatory protein PII, conserved site [PS00638] (94-107)

Nearest PDB structures (foldseek):
  4ozj-assembly1_A  TM=1.010E+00  e=3.898E-21  Haloferax mediterranei ATCC 33500
  2j9d-assembly4_K  TM=9.538E-01  e=1.100E-11  Methanocaldococcus jannaschii
  2o66-assembly1_A  TM=9.329E-01  e=8.088E-11  Arabidopsis thaliana
  1gnk-assembly1_A  TM=9.368E-01  e=2.003E-10  Escherichia coli
  4ush-assembly1_B  TM=8.948E-01  e=2.694E-09  Chlamydomonas reinhardtii

Solvent-accessible surface area: 6772 Å² total; per-residue (Å²): 113,48,23,150,35,25,9,59,29,0,35,0,41,3,48,46,114,42,36,62,75,0,101,78,20,0,59,144,54,54,14,82,74,57,84,58,59,126,40,73,22,175,67,168,158,118,101,122,136,26,6,54,0,43,1,60,8,4,104,24,53,7,128,65,0,12,85,19,0,44,115,19,6,114,59,57,123,207,36,29,45,127,50,91,76,69,106,39,176,89,21,113,63,151,226,80,45,96,75,23,77,91,6,93

GO terms:
  GO:0005737 cytoplasm (C, EXP)

Organism: Haloferax mediterranei (strain ATCC 33500 / DSM 1411 / JCM 8866 / NBRC 14739 / NCIMB 2177 / R-4) (NCBI:txid523841)

Foldseek 3Di:
DAPVQFKKKKKWKFAPVLPVQLLVLCVVQPQNDWDKDWDWDDDPPDTDTIMIIIGMARPGHSVSSQVSNLVSRDDPDPRGTDMDMGGDHKDADPVPRDMGNVSD

Secondary structure (DSSP, 8-state):
-GGGGSEEEEEEEE-GGGHHHHHHHHHHHT----EEEEEEE----PPEEEEEEEEEESSS-HHHHHHHHHHHH--SSTT--EEEEEEE---B-TTT--BSGGG-

Radius of gyration: 14.37 Å; Cα contacts (8 Å, |Δi|>4): 214; chains: 1; bounding box: 43×32×32 Å